Protein AF-A0AAW6CIF9-F1 (afdb_monomer_lite)

pLDDT: mean 81.69, std 14.12, range [39.94, 95.56]

Radius of gyration: 21.76 Å; chains: 1; bounding box: 56×33×57 Å

Secondary structure (DSSP, 8-state):
-HHHHHHHHHHHHHHHHHHHHHHHHHHHHHTTTPEEEEEEEEEE---SSEEEEE-TT--PEEEEEB-GGGTTPPTT-EEEEEEETT-S-EEEE--------S--

Sequence (104 aa):
MRKRKLNAQNEALAVWRALEPQIVEAVRRETADCVRQKKLTVVTAPNGTTIGVMQPNDSTIFEIPYVSTLANVPVGTMVLVQYFYGMSNMIAVSLGDGTQPEGV

Organism: Flavonifractor plautii (NCBI:txid292800)

Foldseek 3Di:
DVVVVVVVVVVVVVVCVVCVVVVVVVCCVVQQAPKDKDWWFFAAAAPPAWTWTHDVPDPDTDTAGEDPVRNGPDGGDIWMKIDGHPDPHIYTDHPDPPDPPPDD

Structure (mmCIF, N/CA/C/O backbone):
data_AF-A0AAW6CIF9-F1
#
_entry.id   AF-A0AAW6CIF9-F1
#
loop_
_atom_site.group_PDB
_atom_site.id
_atom_site.type_symbol
_atom_site.label_atom_id
_atom_site.label_alt_id
_atom_site.label_comp_id
_atom_site.label_asym_id
_atom_site.label_entity_id
_atom_site.label_seq_id
_atom_site.pdbx_PDB_ins_code
_atom_site.Cartn_x
_atom_site.Cartn_y
_atom_site.Cartn_z
_atom_site.occupancy
_atom_site.B_iso_or_equiv
_atom_site.auth_seq_id
_atom_site.auth_comp_id
_atom_site.auth_asym_id
_atom_site.auth_atom_id
_atom_site.pdbx_PDB_model_num
ATOM 1 N N . MET A 1 1 ? 38.029 11.425 -28.550 1.00 58.62 1 MET A N 1
ATOM 2 C CA . MET A 1 1 ? 37.330 10.408 -27.720 1.00 58.62 1 MET A CA 1
ATOM 3 C C . MET A 1 1 ? 36.045 10.905 -27.042 1.00 58.62 1 MET A C 1
ATOM 5 O O . MET A 1 1 ? 35.075 10.160 -27.043 1.00 58.62 1 MET A O 1
ATOM 9 N N . ARG A 1 2 ? 35.978 12.141 -26.514 1.00 57.72 2 ARG A N 1
ATOM 10 C CA . ARG A 1 2 ? 34.796 12.674 -25.791 1.00 57.72 2 ARG A CA 1
ATOM 11 C C . ARG A 1 2 ? 33.488 12.713 -26.617 1.00 57.72 2 ARG A C 1
ATOM 13 O O . ARG A 1 2 ? 32.447 12.330 -26.106 1.00 57.72 2 ARG A O 1
ATOM 20 N N . LYS A 1 3 ? 33.555 13.067 -27.911 1.00 56.12 3 LYS A N 1
ATOM 21 C CA . LYS A 1 3 ? 32.391 13.095 -28.830 1.00 56.12 3 LYS A CA 1
ATOM 22 C C . LYS A 1 3 ? 31.768 11.711 -29.102 1.00 56.12 3 LYS A C 1
ATOM 24 O O . LYS A 1 3 ? 30.556 11.604 -29.189 1.00 56.12 3 LYS A O 1
ATOM 29 N N . ARG A 1 4 ? 32.579 10.643 -29.175 1.00 60.78 4 ARG A N 1
ATOM 30 C CA . ARG A 1 4 ? 32.096 9.259 -29.385 1.00 60.78 4 ARG A CA 1
ATOM 31 C C . ARG A 1 4 ? 31.304 8.730 -28.182 1.00 60.78 4 ARG A C 1
ATOM 33 O O . ARG A 1 4 ? 30.289 8.080 -28.374 1.00 60.78 4 ARG A O 1
ATOM 40 N N . LYS A 1 5 ? 31.739 9.048 -26.953 1.00 62.84 5 LYS A N 1
ATOM 41 C CA . LYS A 1 5 ? 31.008 8.694 -25.720 1.00 62.84 5 LYS A CA 1
ATOM 42 C C . LYS A 1 5 ? 29.664 9.424 -25.609 1.00 62.84 5 LYS A C 1
ATOM 44 O O . LYS A 1 5 ? 28.693 8.805 -25.199 1.00 62.84 5 LYS A O 1
ATOM 49 N N . LEU A 1 6 ? 29.608 10.699 -26.007 1.00 62.44 6 LEU A N 1
ATOM 50 C CA . LEU A 1 6 ? 28.368 11.482 -26.009 1.00 62.44 6 LEU A CA 1
ATOM 51 C C . LEU A 1 6 ? 27.336 10.919 -27.005 1.00 62.44 6 LEU A C 1
ATOM 53 O O . LEU A 1 6 ? 26.164 10.816 -26.666 1.00 62.44 6 LEU A O 1
ATOM 57 N N . ASN A 1 7 ? 27.775 10.475 -28.190 1.00 74.44 7 ASN A N 1
ATOM 58 C CA . ASN A 1 7 ? 26.891 9.805 -29.152 1.00 74.44 7 ASN A CA 1
ATOM 59 C C . ASN A 1 7 ? 26.354 8.471 -28.626 1.00 74.44 7 ASN A C 1
ATOM 61 O O . ASN A 1 7 ? 25.152 8.254 -28.685 1.00 74.44 7 ASN A O 1
ATOM 65 N N . ALA A 1 8 ? 27.207 7.629 -28.038 1.00 76.81 8 ALA A N 1
ATOM 66 C CA . ALA A 1 8 ? 26.766 6.354 -27.469 1.00 76.81 8 ALA A CA 1
ATOM 67 C C . ALA A 1 8 ? 25.745 6.535 -26.326 1.00 76.81 8 ALA A C 1
ATOM 69 O O . ALA A 1 8 ? 24.803 5.759 -26.203 1.00 76.81 8 ALA A O 1
ATOM 70 N N . GLN A 1 9 ? 25.899 7.577 -25.500 1.00 80.00 9 GLN A N 1
ATOM 71 C CA . GLN A 1 9 ? 24.929 7.916 -24.449 1.00 80.00 9 GLN A CA 1
ATOM 72 C C . GLN A 1 9 ? 23.597 8.413 -25.024 1.00 80.00 9 GLN A C 1
ATOM 74 O O . GLN A 1 9 ? 22.539 8.021 -24.537 1.00 80.00 9 GLN A O 1
ATOM 79 N N . ASN A 1 10 ? 23.639 9.237 -26.072 1.00 87.31 10 ASN A N 1
ATOM 80 C CA . ASN A 1 10 ? 22.435 9.722 -26.746 1.00 87.31 10 ASN A CA 1
ATOM 81 C C . ASN A 1 10 ? 21.683 8.588 -27.459 1.00 87.31 10 ASN A C 1
ATOM 83 O O . ASN A 1 10 ? 20.458 8.531 -27.388 1.00 87.31 10 ASN A O 1
ATOM 87 N N . GLU A 1 11 ? 22.408 7.667 -28.096 1.00 85.38 11 GLU A N 1
ATOM 88 C CA . GLU A 1 11 ? 21.848 6.462 -28.717 1.00 85.38 11 GLU A CA 1
ATOM 89 C C . GLU A 1 11 ? 21.208 5.545 -27.668 1.00 85.38 11 GLU A C 1
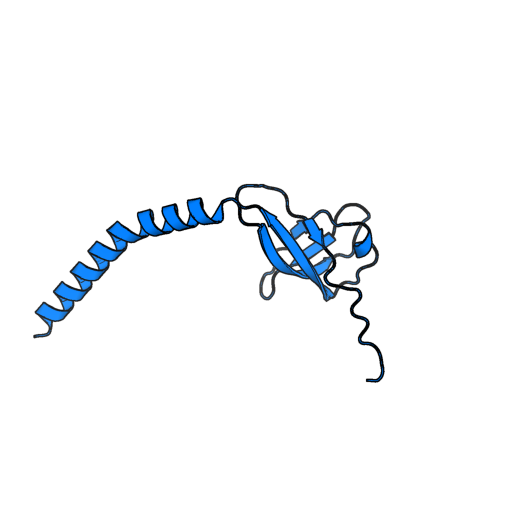ATOM 91 O O . GLU A 1 11 ? 20.062 5.131 -27.835 1.00 85.38 11 GLU A O 1
ATOM 96 N N . ALA A 1 12 ? 21.884 5.303 -26.540 1.00 88.56 12 ALA A N 1
ATOM 97 C CA . ALA A 1 12 ? 21.325 4.521 -25.438 1.00 88.56 12 ALA A CA 1
ATOM 98 C C . ALA A 1 12 ? 20.047 5.154 -24.860 1.00 88.56 12 ALA A C 1
ATOM 100 O O . ALA A 1 12 ? 19.081 4.444 -24.585 1.00 88.56 12 ALA A O 1
ATOM 101 N N . LEU A 1 13 ? 20.004 6.484 -24.718 1.00 92.19 13 LEU A N 1
ATOM 102 C CA . LEU A 1 13 ? 18.815 7.194 -24.240 1.00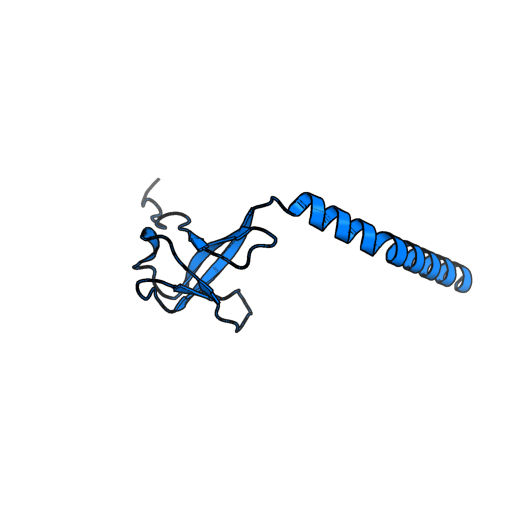 92.19 13 LEU A CA 1
ATOM 103 C C . LEU A 1 13 ? 17.659 7.126 -25.250 1.00 92.19 13 LEU A C 1
ATOM 105 O O . LEU A 1 13 ? 16.503 6.999 -24.851 1.00 92.19 13 LEU A O 1
ATOM 109 N N . ALA A 1 14 ? 17.954 7.195 -26.550 1.00 90.50 14 ALA A N 1
ATOM 110 C CA . ALA A 1 14 ? 16.951 7.048 -27.602 1.00 90.50 14 ALA A CA 1
ATOM 111 C C . ALA A 1 14 ? 16.351 5.633 -27.621 1.00 90.50 14 ALA A C 1
ATOM 113 O O . ALA A 1 14 ? 15.131 5.488 -27.694 1.00 90.50 14 ALA A O 1
ATOM 114 N N . VAL A 1 15 ? 17.191 4.603 -27.479 1.00 91.12 15 VAL A N 1
ATOM 115 C CA . VAL A 1 15 ? 16.745 3.207 -27.351 1.00 91.12 15 VAL A CA 1
ATOM 116 C C . VAL A 1 15 ? 15.914 3.018 -26.082 1.00 91.12 15 VAL A C 1
ATOM 118 O O . VAL A 1 15 ? 14.829 2.446 -26.153 1.00 91.12 15 VAL A O 1
ATOM 121 N N . TRP A 1 16 ? 16.365 3.548 -24.939 1.00 91.94 16 TRP A N 1
ATOM 122 C CA . TRP A 1 16 ? 15.598 3.500 -23.693 1.00 91.94 16 TRP A CA 1
ATOM 123 C C . TRP A 1 16 ? 14.209 4.117 -23.863 1.00 91.94 16 TRP A C 1
ATOM 125 O O . TRP A 1 16 ? 13.219 3.465 -23.558 1.00 91.94 16 TRP A O 1
ATOM 135 N N . ARG A 1 17 ? 14.117 5.323 -24.434 1.00 93.75 17 ARG A N 1
ATOM 136 C CA . ARG A 1 17 ? 12.831 6.004 -24.668 1.00 93.75 17 ARG A CA 1
ATOM 137 C C . ARG A 1 17 ? 11.892 5.227 -25.592 1.00 93.75 17 ARG A C 1
ATOM 139 O O . ARG A 1 17 ? 10.681 5.351 -25.457 1.00 93.75 17 ARG A O 1
ATOM 146 N N . ALA A 1 18 ? 12.430 4.447 -26.528 1.00 93.06 18 ALA A N 1
ATOM 147 C CA . ALA A 1 18 ? 11.629 3.593 -27.403 1.00 93.06 18 ALA A CA 1
ATOM 148 C C . ALA A 1 18 ? 11.131 2.317 -26.696 1.00 93.06 18 ALA A C 1
ATOM 150 O O . ALA A 1 18 ? 10.046 1.818 -27.007 1.00 93.06 18 ALA A O 1
ATOM 151 N N . LEU A 1 19 ? 11.914 1.786 -25.752 1.00 95.00 19 LEU A N 1
ATOM 152 C CA . LEU A 1 19 ? 11.594 0.565 -25.005 1.00 95.00 19 LEU A CA 1
ATOM 153 C C . LEU A 1 19 ? 10.724 0.825 -23.774 1.00 95.00 19 LEU A C 1
ATOM 155 O O . LEU A 1 19 ? 9.859 0.012 -23.458 1.00 95.00 19 LEU A O 1
ATOM 159 N N . GLU A 1 20 ? 10.931 1.948 -23.092 1.00 95.56 20 GLU A N 1
ATOM 160 C CA . GLU A 1 20 ? 10.270 2.301 -21.835 1.00 95.56 20 GLU A CA 1
ATOM 161 C C . GLU A 1 20 ? 8.738 2.154 -21.898 1.00 95.56 20 GLU A C 1
ATOM 163 O O . GLU A 1 20 ? 8.194 1.478 -21.023 1.00 95.56 20 GLU A O 1
ATOM 168 N N . PRO A 1 21 ? 8.019 2.642 -22.933 1.00 94.81 21 PRO A N 1
ATOM 169 C CA . PRO A 1 21 ? 6.570 2.463 -23.013 1.00 94.81 21 PRO A CA 1
ATOM 170 C C . PRO A 1 21 ? 6.148 0.991 -23.089 1.00 94.81 21 PRO A C 1
ATOM 172 O O . PRO A 1 21 ? 5.164 0.600 -22.469 1.00 94.81 21 PRO A O 1
ATOM 175 N N . GLN A 1 22 ? 6.904 0.163 -23.817 1.00 94.75 22 GLN A N 1
ATOM 176 C CA . GLN A 1 22 ? 6.611 -1.265 -23.979 1.00 94.75 22 GLN A CA 1
ATOM 177 C C . GLN A 1 22 ? 6.865 -2.033 -22.681 1.00 94.75 22 GLN A C 1
ATOM 179 O O . GLN A 1 22 ? 6.090 -2.916 -22.323 1.00 94.75 22 GLN A O 1
ATOM 184 N N . ILE A 1 23 ? 7.927 -1.670 -21.957 1.00 93.88 23 ILE A N 1
ATOM 185 C CA . ILE A 1 23 ? 8.233 -2.234 -20.640 1.00 93.88 23 ILE A CA 1
ATOM 186 C C . ILE A 1 23 ? 7.137 -1.851 -19.643 1.00 93.88 23 ILE A C 1
ATOM 188 O O . ILE A 1 23 ? 6.636 -2.716 -18.929 1.00 93.88 23 ILE A O 1
ATOM 192 N N . VAL A 1 24 ? 6.729 -0.578 -19.610 1.00 93.00 24 VAL A N 1
ATOM 193 C CA . VAL A 1 24 ? 5.647 -0.108 -18.732 1.00 93.00 24 VAL A CA 1
ATOM 194 C C . VAL A 1 24 ? 4.342 -0.838 -19.039 1.00 93.00 24 VAL A C 1
ATOM 196 O O . VAL A 1 24 ? 3.663 -1.272 -18.109 1.00 93.00 24 VAL A O 1
ATOM 199 N N . GLU A 1 25 ? 4.007 -1.023 -20.316 1.00 91.06 25 GLU A N 1
ATOM 200 C CA . GLU A 1 25 ? 2.796 -1.739 -20.720 1.00 91.06 25 GLU A CA 1
ATOM 201 C C . GLU A 1 25 ? 2.848 -3.226 -20.351 1.00 91.06 25 GLU A C 1
ATOM 203 O O . GLU A 1 25 ? 1.885 -3.758 -19.800 1.00 91.06 25 GLU A O 1
ATOM 208 N N . ALA A 1 26 ? 3.991 -3.886 -20.561 1.00 91.31 26 ALA A N 1
ATOM 209 C CA . ALA A 1 26 ? 4.186 -5.262 -20.118 1.00 91.31 26 ALA A CA 1
ATOM 210 C C . ALA A 1 26 ? 3.999 -5.378 -18.599 1.00 91.31 26 ALA A C 1
ATOM 212 O O . ALA A 1 26 ? 3.201 -6.188 -18.142 1.00 91.31 26 ALA A O 1
ATOM 213 N N . VAL A 1 27 ? 4.643 -4.514 -17.809 1.00 89.06 27 VAL A N 1
ATOM 214 C CA . VAL A 1 27 ? 4.485 -4.509 -16.346 1.00 89.06 27 VAL A CA 1
ATOM 215 C C . VAL A 1 27 ? 3.028 -4.280 -15.941 1.00 89.06 27 VAL A C 1
ATOM 217 O O . VAL A 1 27 ? 2.539 -4.958 -15.039 1.00 89.06 27 VAL A O 1
ATOM 220 N N . ARG A 1 28 ? 2.307 -3.357 -16.589 1.00 84.88 28 ARG A N 1
ATOM 221 C CA . ARG A 1 28 ? 0.879 -3.134 -16.308 1.00 84.88 28 ARG A CA 1
ATOM 222 C C . ARG A 1 28 ? 0.049 -4.382 -16.564 1.00 84.88 28 ARG A C 1
ATOM 224 O O . ARG A 1 28 ? -0.731 -4.751 -15.694 1.00 84.88 28 ARG A O 1
ATOM 231 N N . ARG A 1 29 ? 0.239 -5.030 -17.715 1.00 85.12 29 ARG A N 1
ATOM 232 C CA . ARG A 1 29 ? -0.494 -6.245 -18.079 1.00 85.12 29 ARG A CA 1
ATOM 233 C C . ARG A 1 29 ? -0.201 -7.389 -17.114 1.00 85.12 29 ARG A C 1
ATOM 235 O O . ARG A 1 29 ? -1.132 -7.971 -16.574 1.00 85.12 29 ARG A O 1
ATOM 242 N N . GLU A 1 30 ? 1.074 -7.668 -16.854 1.00 86.38 30 GLU A N 1
ATOM 243 C CA . GLU A 1 30 ? 1.473 -8.781 -15.983 1.00 86.38 30 GLU A CA 1
ATOM 244 C C . GLU A 1 30 ? 1.096 -8.544 -14.506 1.00 86.38 30 GLU A C 1
ATOM 246 O O . GLU A 1 30 ? 0.980 -9.494 -13.739 1.00 86.38 30 GLU A O 1
ATOM 251 N N . THR A 1 31 ? 0.891 -7.287 -14.086 1.00 82.44 31 THR A N 1
ATOM 252 C CA . THR A 1 31 ? 0.501 -6.946 -12.702 1.00 82.44 31 THR A CA 1
ATOM 253 C C . THR A 1 31 ? -0.971 -6.584 -12.534 1.00 82.44 31 THR A C 1
ATOM 255 O O . THR A 1 31 ? -1.375 -6.205 -11.431 1.00 82.44 31 THR A O 1
ATOM 258 N N . ALA A 1 32 ? -1.778 -6.698 -13.593 1.00 78.06 32 ALA A N 1
ATOM 259 C CA . ALA A 1 32 ? -3.190 -6.329 -13.563 1.00 78.06 32 ALA A CA 1
ATOM 260 C C . ALA A 1 32 ? -3.983 -7.166 -12.547 1.00 78.06 32 ALA A C 1
ATOM 262 O O . ALA A 1 32 ? -4.765 -6.617 -11.775 1.00 78.06 32 ALA A O 1
ATOM 263 N N . ASP A 1 33 ? -3.697 -8.465 -12.472 1.00 75.56 33 ASP A N 1
ATOM 264 C CA . ASP A 1 33 ? -4.391 -9.391 -11.570 1.00 75.56 33 ASP A CA 1
ATOM 265 C C . ASP A 1 33 ? -3.749 -9.471 -10.173 1.00 75.56 33 ASP A C 1
ATOM 267 O O . ASP A 1 33 ? -4.198 -10.221 -9.303 1.00 75.56 33 ASP A O 1
ATOM 271 N N . CYS A 1 34 ? -2.684 -8.705 -9.916 1.00 81.44 34 CYS A N 1
ATOM 272 C CA . CYS A 1 34 ? -2.007 -8.732 -8.626 1.00 81.44 34 CYS A CA 1
ATOM 273 C C . CYS A 1 34 ? -2.784 -7.965 -7.545 1.00 81.44 34 CYS A C 1
ATOM 275 O O . CYS A 1 34 ? -3.179 -6.807 -7.721 1.00 81.44 34 CYS A O 1
ATOM 277 N N . VAL A 1 35 ? -2.871 -8.566 -6.355 1.00 82.56 35 VAL A N 1
ATOM 278 C CA . VAL A 1 35 ? -3.230 -7.855 -5.122 1.00 82.56 35 VAL A CA 1
ATOM 279 C C . VAL A 1 35 ? -2.043 -7.004 -4.687 1.00 82.56 35 VAL A C 1
ATOM 281 O O . VAL A 1 35 ? -0.949 -7.512 -4.434 1.00 82.56 35 VAL A O 1
ATOM 284 N N . ARG A 1 36 ? -2.255 -5.696 -4.561 1.00 82.75 36 ARG A N 1
ATOM 285 C CA . ARG A 1 36 ? -1.289 -4.774 -3.964 1.00 82.75 36 ARG A CA 1
ATOM 286 C C . ARG A 1 36 ? -1.553 -4.658 -2.479 1.00 82.75 36 ARG A C 1
ATOM 288 O O . ARG A 1 36 ? -2.698 -4.595 -2.041 1.00 82.75 36 ARG A O 1
ATOM 295 N N . GLN A 1 37 ? -0.475 -4.597 -1.712 1.00 86.94 37 GLN A N 1
ATOM 296 C CA . GLN A 1 37 ? -0.537 -4.472 -0.266 1.00 86.94 37 GLN A CA 1
ATOM 297 C C . GLN A 1 37 ? 0.384 -3.343 0.190 1.00 86.94 37 GLN A C 1
ATOM 299 O O . GLN A 1 37 ? 1.524 -3.239 -0.267 1.00 86.94 37 GLN A O 1
ATOM 304 N N . LYS A 1 38 ? -0.103 -2.493 1.091 1.00 87.62 38 LYS A N 1
ATOM 305 C CA . LYS A 1 38 ? 0.683 -1.418 1.706 1.00 87.62 38 LYS A CA 1
ATOM 306 C C . LYS A 1 38 ? 0.497 -1.422 3.214 1.00 87.62 38 LYS A C 1
ATOM 308 O O . LYS A 1 38 ? -0.612 -1.613 3.698 1.00 87.62 38 LYS A O 1
ATOM 313 N N . LYS A 1 39 ? 1.581 -1.176 3.950 1.00 90.25 39 LYS A N 1
ATOM 314 C CA . LYS A 1 39 ? 1.526 -0.916 5.392 1.00 90.25 39 LYS A CA 1
ATOM 315 C C . LYS A 1 39 ? 1.294 0.575 5.606 1.00 90.25 39 LYS A C 1
ATOM 317 O O . LYS A 1 39 ? 2.136 1.369 5.192 1.00 90.25 39 LYS A O 1
ATOM 322 N N . LEU A 1 40 ? 0.164 0.931 6.205 1.00 92.12 40 LEU A N 1
ATOM 323 C CA . LEU A 1 40 ? -0.245 2.313 6.458 1.00 92.12 40 LEU A CA 1
ATOM 324 C C . LEU A 1 40 ? -0.485 2.524 7.952 1.00 92.12 40 LEU A C 1
ATOM 326 O O . LEU A 1 40 ? -0.776 1.569 8.672 1.00 92.12 40 LEU A O 1
ATOM 330 N N . THR A 1 41 ? -0.372 3.765 8.409 1.00 93.31 41 THR A N 1
ATOM 331 C CA . THR A 1 41 ? -0.622 4.127 9.809 1.00 93.31 41 THR A CA 1
ATOM 332 C C . THR A 1 41 ? -2.047 4.632 9.962 1.00 93.31 41 THR A C 1
ATOM 334 O O . THR A 1 41 ? -2.493 5.461 9.171 1.00 93.31 41 THR A O 1
ATOM 337 N N . VAL A 1 42 ? -2.755 4.160 10.985 1.00 93.94 42 VAL A N 1
ATOM 338 C CA . VAL A 1 42 ? -4.071 4.682 11.368 1.00 93.94 42 VAL A CA 1
ATOM 339 C C . VAL A 1 42 ? -3.899 6.087 11.932 1.00 93.94 42 VAL A C 1
ATOM 341 O O . VAL A 1 42 ? -3.172 6.284 12.903 1.00 93.94 42 VAL A O 1
ATOM 344 N N . VAL A 1 43 ? -4.577 7.061 11.336 1.00 95.06 43 VAL A N 1
ATOM 345 C CA . VAL A 1 43 ? -4.563 8.471 11.767 1.00 95.06 43 VAL A CA 1
ATOM 346 C C . VAL A 1 43 ? -5.936 8.950 12.230 1.00 95.06 43 VAL A C 1
ATOM 348 O O . VAL A 1 43 ? -6.030 9.923 12.976 1.00 95.06 43 VAL A O 1
ATOM 351 N N . THR A 1 44 ? -6.997 8.234 11.858 1.00 95.44 44 THR A N 1
ATOM 352 C CA . THR A 1 44 ? -8.360 8.464 12.341 1.00 95.44 44 THR A CA 1
ATOM 353 C C . THR A 1 44 ? -8.960 7.132 12.761 1.00 95.44 44 THR A C 1
ATOM 355 O O . THR A 1 44 ? -8.886 6.152 12.020 1.00 95.44 44 THR A O 1
ATOM 358 N N . ALA A 1 45 ? -9.517 7.088 13.972 1.00 93.75 45 ALA A N 1
ATOM 359 C CA . ALA A 1 45 ? -10.119 5.880 14.521 1.00 93.75 45 ALA A CA 1
ATOM 360 C C . ALA A 1 45 ? -11.324 5.414 13.674 1.00 93.75 45 ALA A C 1
ATOM 362 O O . ALA A 1 45 ? -11.993 6.251 13.060 1.00 93.75 45 ALA A O 1
ATOM 363 N N . PRO A 1 46 ? -11.627 4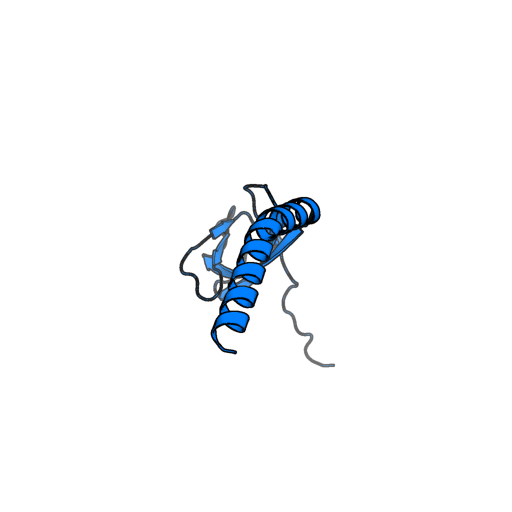.105 13.652 1.00 94.81 46 PRO A N 1
ATOM 364 C CA . PRO A 1 46 ? -12.783 3.578 12.937 1.00 94.81 46 PRO A CA 1
ATOM 365 C C . PRO A 1 46 ? -14.099 4.212 13.404 1.00 94.81 46 PRO A C 1
ATOM 367 O O . PRO A 1 46 ? -14.350 4.330 14.602 1.00 94.81 46 PRO A O 1
ATOM 370 N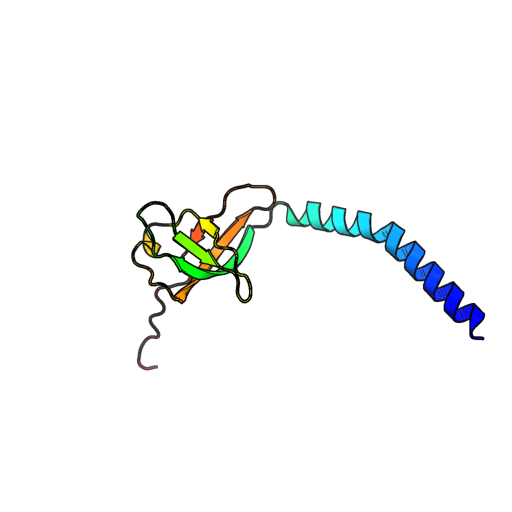 N . ASN A 1 47 ? -14.966 4.577 12.459 1.00 92.44 47 ASN A N 1
ATOM 371 C CA . ASN A 1 47 ? -16.257 5.228 12.741 1.00 92.44 47 ASN A CA 1
ATOM 372 C C . ASN A 1 47 ? -17.478 4.295 12.597 1.00 92.44 47 ASN A C 1
ATOM 374 O O . ASN A 1 47 ? -18.615 4.762 12.569 1.00 92.44 47 ASN A O 1
ATOM 378 N N . GLY A 1 48 ? -17.253 2.986 12.453 1.00 89.88 48 GLY A N 1
ATOM 379 C CA . GLY A 1 48 ? -18.293 1.996 12.153 1.00 89.88 48 GLY A CA 1
ATOM 380 C C . GLY A 1 48 ? -18.402 1.623 10.670 1.00 89.88 48 GLY A C 1
ATOM 381 O O . GLY A 1 48 ? -18.987 0.591 10.354 1.00 89.88 48 GLY A O 1
ATOM 382 N N . THR A 1 49 ? -17.824 2.418 9.762 1.00 89.12 49 THR A N 1
ATOM 383 C CA . THR A 1 49 ? -17.852 2.156 8.307 1.00 89.12 49 THR A CA 1
ATOM 384 C C . THR A 1 49 ? -16.491 2.314 7.633 1.00 89.12 49 THR A C 1
ATOM 386 O O . THR A 1 49 ? -16.125 1.486 6.798 1.00 89.12 49 THR A O 1
ATOM 389 N N . THR A 1 50 ? -15.718 3.332 8.017 1.00 93.81 50 THR A N 1
ATOM 390 C CA . THR A 1 50 ? -14.385 3.621 7.480 1.00 93.81 50 THR A CA 1
ATOM 391 C C . THR A 1 50 ? -13.363 3.836 8.588 1.00 93.81 50 THR A C 1
ATOM 393 O O . THR A 1 50 ? -13.708 4.044 9.754 1.00 93.81 50 THR A O 1
ATOM 396 N N . ILE A 1 51 ? -12.095 3.750 8.197 1.00 95.06 51 ILE A N 1
ATOM 397 C CA . ILE A 1 51 ? -10.921 4.096 8.988 1.00 95.06 51 ILE A CA 1
ATOM 398 C C . ILE A 1 51 ? -10.028 5.028 8.163 1.00 95.06 51 ILE A C 1
ATOM 400 O O . ILE A 1 51 ? -9.837 4.800 6.964 1.00 95.06 51 ILE A O 1
ATOM 404 N N . GLY A 1 52 ? -9.451 6.041 8.810 1.00 94.38 52 GLY A N 1
ATOM 405 C CA . GLY A 1 52 ? -8.502 6.954 8.178 1.00 94.38 52 GLY A CA 1
ATOM 406 C C . GLY A 1 52 ? -7.073 6.442 8.312 1.00 94.38 52 GLY A C 1
ATOM 407 O O . GLY A 1 52 ? -6.567 6.260 9.425 1.00 94.38 52 GLY A O 1
ATOM 408 N N . VAL A 1 53 ? -6.400 6.229 7.182 1.00 94.00 53 VAL A N 1
ATOM 409 C CA . VAL A 1 53 ? -5.016 5.740 7.116 1.00 94.00 53 VAL A CA 1
ATOM 410 C C . VAL A 1 53 ? -4.123 6.669 6.301 1.00 94.00 53 VAL A C 1
ATOM 412 O O . VAL A 1 53 ? -4.578 7.338 5.379 1.00 94.00 53 VAL A O 1
ATOM 415 N N . MET A 1 54 ? -2.830 6.689 6.614 1.00 94.19 54 MET A N 1
ATOM 416 C CA . MET A 1 54 ? -1.851 7.568 5.973 1.00 94.19 54 MET A CA 1
ATOM 417 C C . MET A 1 54 ? -0.562 6.812 5.640 1.00 94.19 54 MET A C 1
ATOM 419 O O . MET A 1 54 ? -0.133 5.919 6.380 1.00 94.19 54 MET A O 1
ATOM 423 N N . GLN A 1 55 ? 0.058 7.157 4.508 1.00 90.25 55 GLN A N 1
ATOM 424 C CA . GLN A 1 55 ? 1.389 6.656 4.154 1.00 90.25 55 GLN A CA 1
ATOM 425 C C . GLN A 1 55 ? 2.469 7.350 5.001 1.00 90.25 55 GLN A C 1
ATOM 427 O O . GLN A 1 55 ? 2.336 8.532 5.316 1.00 90.25 55 GLN A O 1
ATOM 432 N N . PRO A 1 56 ? 3.566 6.654 5.353 1.00 79.62 56 PRO A N 1
ATOM 433 C CA . PRO A 1 56 ? 4.713 7.306 5.974 1.00 79.62 56 PRO A CA 1
ATOM 434 C C . PRO A 1 56 ? 5.234 8.445 5.089 1.00 79.62 56 PRO A C 1
ATOM 436 O O . PRO A 1 56 ? 5.434 8.248 3.892 1.00 79.62 56 PRO A O 1
ATOM 439 N N . ASN A 1 57 ? 5.490 9.611 5.687 1.00 82.81 57 ASN A N 1
ATOM 440 C CA . ASN A 1 57 ? 5.947 10.832 5.003 1.00 82.81 57 ASN A CA 1
ATOM 441 C C . ASN A 1 57 ? 4.964 11.416 3.968 1.00 82.81 57 ASN A C 1
ATOM 443 O O . ASN A 1 57 ? 5.369 12.220 3.132 1.00 82.81 57 ASN A O 1
ATOM 447 N N . ASP A 1 58 ? 3.691 11.032 4.027 1.00 84.69 58 ASP A N 1
ATOM 448 C CA . ASP A 1 58 ? 2.596 11.661 3.287 1.00 84.69 58 ASP A CA 1
ATOM 449 C C . ASP A 1 58 ? 1.729 12.465 4.272 1.00 84.69 58 ASP A C 1
ATOM 451 O O . ASP A 1 58 ? 1.741 12.201 5.475 1.00 84.69 58 ASP A O 1
ATOM 455 N N . SER A 1 59 ? 0.992 13.453 3.774 1.00 86.62 59 SER A N 1
ATOM 456 C CA . SER A 1 59 ? -0.019 14.206 4.531 1.00 86.62 59 SER A CA 1
ATOM 457 C C . SER A 1 59 ? -1.448 13.871 4.096 1.00 86.62 59 SER A C 1
ATOM 459 O O . SER A 1 59 ? -2.412 14.366 4.682 1.00 86.62 59 SER A O 1
ATOM 461 N N . THR A 1 60 ? -1.597 13.035 3.067 1.00 90.81 60 THR A N 1
ATOM 462 C CA . THR A 1 60 ? -2.892 12.635 2.521 1.00 90.81 60 THR A CA 1
ATOM 463 C C . THR A 1 60 ? -3.512 11.530 3.370 1.00 90.81 60 THR A C 1
ATOM 465 O O . THR A 1 60 ? -2.945 10.444 3.511 1.00 90.81 60 THR A O 1
ATOM 468 N N . ILE A 1 61 ? -4.705 11.794 3.904 1.00 91.25 61 ILE A N 1
ATOM 469 C CA . ILE A 1 61 ? -5.499 10.811 4.646 1.00 91.25 61 ILE A CA 1
ATOM 470 C C . ILE A 1 61 ? -6.416 10.073 3.671 1.00 91.25 61 ILE A C 1
ATOM 472 O O . ILE A 1 61 ? -7.156 10.693 2.907 1.00 91.25 61 ILE A O 1
ATOM 476 N N . PHE A 1 62 ? -6.374 8.744 3.717 1.00 89.94 62 PHE A N 1
ATOM 477 C CA . PHE A 1 62 ? -7.262 7.863 2.970 1.00 89.94 62 PHE A CA 1
ATOM 478 C C . PHE A 1 62 ? -8.318 7.296 3.914 1.00 89.94 62 PHE A C 1
ATOM 480 O O . PHE A 1 62 ? -7.991 6.537 4.822 1.00 89.94 62 PHE A O 1
ATOM 487 N N . GLU A 1 63 ? -9.581 7.628 3.672 1.00 92.50 63 GLU A N 1
ATOM 488 C CA . GLU A 1 63 ? -10.714 6.984 4.335 1.00 92.50 63 GLU A CA 1
ATOM 489 C C . GLU A 1 63 ? -11.079 5.716 3.572 1.00 92.50 63 GLU A C 1
ATOM 491 O O . GLU A 1 63 ? -11.483 5.777 2.407 1.00 92.50 63 GLU A O 1
ATOM 496 N N . ILE A 1 64 ? -10.913 4.561 4.211 1.00 91.38 64 ILE A N 1
ATOM 497 C CA . ILE A 1 64 ? -11.151 3.264 3.573 1.00 91.38 64 ILE A CA 1
ATOM 498 C C . ILE A 1 64 ? -12.080 2.391 4.415 1.00 91.38 64 ILE A C 1
ATOM 500 O O . ILE A 1 64 ? -12.017 2.433 5.645 1.00 91.38 64 ILE A O 1
ATOM 504 N N . PRO A 1 65 ? -12.927 1.563 3.783 1.00 91.94 65 PRO A N 1
ATOM 505 C CA . PRO A 1 65 ? -13.624 0.491 4.472 1.00 91.94 65 PRO A CA 1
ATOM 506 C C . PRO A 1 65 ? -12.655 -0.430 5.216 1.00 91.94 65 PRO A C 1
ATOM 508 O O . PRO A 1 65 ? -11.522 -0.674 4.780 1.00 91.94 65 PRO A O 1
ATOM 511 N N . TYR A 1 66 ? -13.121 -0.984 6.329 1.00 90.12 66 TYR A N 1
ATOM 512 C CA . TYR A 1 66 ? -12.339 -1.895 7.155 1.00 90.12 66 TYR A CA 1
ATOM 513 C C . TYR A 1 66 ? -13.146 -3.141 7.522 1.00 90.12 66 TYR A C 1
ATOM 515 O O . TYR A 1 66 ? -14.373 -3.117 7.601 1.00 90.12 66 TYR A O 1
ATOM 523 N N . VAL A 1 67 ? -12.445 -4.251 7.748 1.00 87.31 67 VAL A N 1
ATOM 524 C CA . VAL A 1 67 ? -13.054 -5.483 8.272 1.00 87.31 67 VAL A CA 1
ATOM 525 C C . VAL A 1 67 ? -13.339 -5.355 9.768 1.00 87.31 67 VAL A C 1
ATOM 527 O O . VAL A 1 67 ? -12.549 -4.762 10.494 1.00 87.31 67 VAL A O 1
ATOM 530 N N . SER A 1 68 ? -14.418 -5.962 10.265 1.00 86.62 68 SER A N 1
ATOM 531 C CA . SER A 1 68 ? -14.903 -5.788 11.649 1.00 86.62 68 SER A CA 1
ATOM 532 C C . SER A 1 68 ? -13.849 -5.992 12.747 1.00 86.62 68 SER A C 1
ATOM 534 O O . SER A 1 68 ? -13.930 -5.352 13.793 1.00 86.62 68 SER A O 1
ATOM 536 N N . THR A 1 69 ? -12.817 -6.808 12.510 1.00 87.19 69 THR A N 1
ATOM 537 C CA . THR A 1 69 ? -11.703 -7.014 13.451 1.00 87.19 69 THR A CA 1
ATOM 538 C C . THR A 1 69 ? -10.897 -5.746 13.744 1.00 87.19 69 THR A C 1
ATOM 540 O O . THR A 1 69 ? -10.210 -5.688 14.756 1.00 87.19 69 THR A O 1
ATOM 543 N N . LEU A 1 70 ? -10.954 -4.733 12.874 1.00 89.88 70 LEU A N 1
ATOM 544 C CA . LEU A 1 70 ? -10.278 -3.448 13.065 1.00 89.88 70 LEU A CA 1
ATOM 545 C C . LEU A 1 70 ? -11.163 -2.397 13.753 1.00 89.88 70 LEU A C 1
ATOM 547 O O . LEU A 1 70 ? -10.712 -1.272 13.901 1.00 89.88 70 LEU A O 1
ATOM 551 N N . ALA A 1 71 ? -12.382 -2.725 14.203 1.00 91.19 71 ALA A N 1
ATOM 552 C CA . ALA A 1 71 ? -13.336 -1.745 14.747 1.00 91.19 71 ALA A CA 1
ATOM 553 C C . ALA A 1 71 ? -12.830 -0.934 15.949 1.00 91.19 71 ALA A C 1
ATOM 555 O O . ALA A 1 71 ? -13.282 0.187 16.148 1.00 91.19 71 ALA A O 1
ATOM 556 N N . ASN A 1 72 ? -11.884 -1.480 16.715 1.00 91.38 72 ASN A N 1
ATOM 557 C CA . ASN A 1 72 ? -11.319 -0.835 17.902 1.00 91.38 72 ASN A CA 1
ATOM 558 C C . ASN A 1 72 ? -9.823 -0.525 17.747 1.00 91.38 72 ASN A C 1
ATOM 560 O O . ASN A 1 72 ? -9.120 -0.382 18.746 1.00 91.38 72 ASN A O 1
ATOM 564 N N . VAL A 1 73 ? -9.301 -0.484 16.515 1.00 91.31 73 VAL A N 1
ATOM 565 C CA . VAL A 1 73 ? -7.870 -0.240 16.307 1.00 91.31 73 VAL A CA 1
ATOM 566 C C . VAL A 1 73 ? -7.510 1.205 16.698 1.00 91.31 73 VAL A C 1
ATOM 568 O O . VAL A 1 73 ? -8.190 2.142 16.264 1.00 91.31 73 VAL A O 1
ATOM 571 N N . PRO A 1 74 ? -6.470 1.421 17.524 1.00 91.62 74 PRO A N 1
ATOM 572 C CA . PRO A 1 74 ? -6.110 2.762 17.956 1.00 91.62 74 PRO A CA 1
ATOM 573 C C . PRO A 1 74 ? -5.357 3.545 16.872 1.00 91.62 74 PRO A C 1
ATOM 575 O O . PRO A 1 74 ? -4.715 2.996 15.973 1.00 91.62 74 PRO A O 1
ATOM 578 N N . VAL A 1 75 ? -5.415 4.872 16.990 1.00 93.94 75 VAL A N 1
ATOM 579 C CA . VAL A 1 75 ? -4.582 5.789 16.203 1.00 93.94 75 VAL A CA 1
ATOM 580 C C . VAL A 1 75 ? -3.106 5.514 16.496 1.00 93.94 75 VAL A C 1
ATOM 582 O O . VAL A 1 75 ? -2.718 5.297 17.642 1.00 93.94 75 VAL A O 1
ATOM 585 N N . GLY A 1 76 ? -2.281 5.518 15.451 1.00 90.81 76 GLY A N 1
ATOM 586 C CA . GLY A 1 76 ? -0.860 5.178 15.506 1.00 90.81 76 GLY A CA 1
ATOM 587 C C . GLY A 1 76 ? -0.555 3.709 15.203 1.00 90.81 76 GLY A C 1
ATOM 588 O O . GLY A 1 76 ? 0.600 3.380 14.936 1.00 90.81 76 GLY A O 1
ATOM 589 N N . THR A 1 77 ? -1.556 2.823 15.177 1.00 90.62 77 THR A N 1
ATOM 590 C CA . THR A 1 77 ? -1.348 1.424 14.778 1.00 90.62 77 THR A CA 1
ATOM 591 C C . THR A 1 77 ? -1.032 1.313 13.291 1.00 90.62 77 THR A C 1
ATOM 593 O O . THR A 1 77 ? -1.597 2.019 12.456 1.00 90.62 77 THR A O 1
ATOM 596 N N . MET A 1 78 ? -0.143 0.385 12.942 1.00 91.00 78 MET A N 1
ATOM 597 C CA . MET A 1 78 ? 0.102 0.012 11.554 1.00 91.00 78 MET A CA 1
ATOM 598 C C . MET A 1 78 ? -0.876 -1.071 11.098 1.00 91.00 78 MET A C 1
ATOM 600 O O . MET A 1 78 ? -0.999 -2.113 11.737 1.00 91.00 78 MET A O 1
ATOM 604 N N . VAL A 1 79 ? -1.508 -0.857 9.948 1.00 89.38 79 VAL A N 1
ATOM 605 C CA . VAL A 1 79 ? -2.437 -1.802 9.316 1.00 89.38 79 VAL A CA 1
ATOM 606 C C . VAL A 1 79 ? -1.971 -2.161 7.910 1.00 89.38 79 VAL A C 1
ATOM 608 O O . VAL A 1 79 ? -1.263 -1.388 7.255 1.00 89.38 79 VAL A O 1
ATOM 611 N N . LEU A 1 80 ? -2.368 -3.339 7.427 1.00 89.81 80 LEU A N 1
ATOM 612 C CA . LEU A 1 80 ? -2.167 -3.716 6.032 1.00 89.81 80 LEU A CA 1
ATOM 613 C C . LEU A 1 80 ? -3.405 -3.343 5.231 1.00 89.81 80 LEU A C 1
ATOM 615 O O . LEU A 1 80 ? -4.516 -3.763 5.541 1.00 89.81 80 LEU A O 1
ATOM 619 N N . VAL A 1 81 ? -3.205 -2.587 4.165 1.00 88.81 81 VAL A N 1
ATOM 620 C CA . VAL A 1 81 ? -4.264 -2.221 3.234 1.00 88.81 81 VAL A CA 1
ATOM 621 C C . VAL A 1 81 ? -4.043 -2.957 1.934 1.00 88.81 81 VAL A C 1
ATOM 623 O O 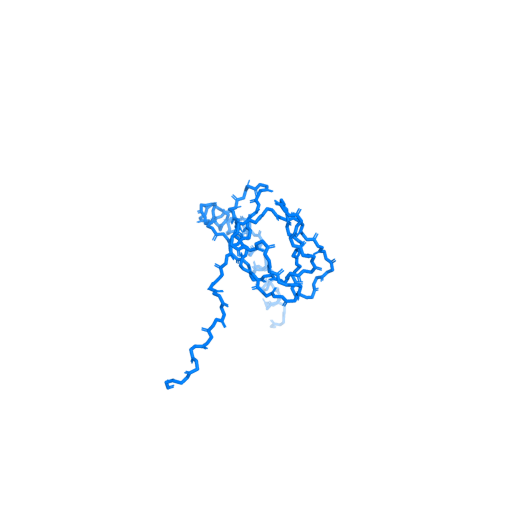. VAL A 1 81 ? -2.952 -2.890 1.360 1.00 88.81 81 VAL A O 1
ATOM 626 N N . GLN A 1 82 ? -5.075 -3.668 1.491 1.00 87.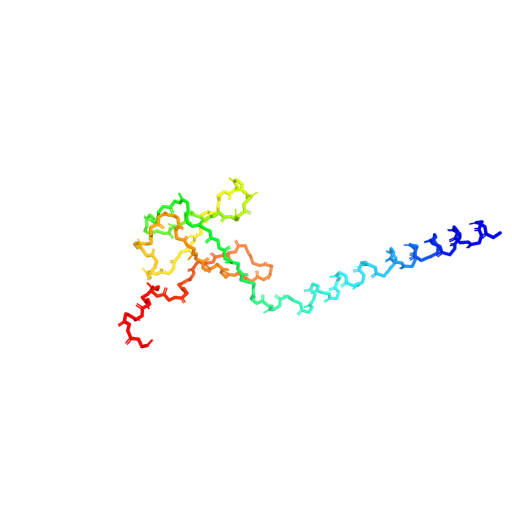12 82 GLN A N 1
ATOM 627 C CA . GLN A 1 82 ? -5.054 -4.457 0.268 1.00 87.12 82 GLN A CA 1
ATOM 628 C C . GLN A 1 82 ? -5.978 -3.837 -0.776 1.00 87.12 82 GLN A C 1
ATOM 630 O O . GLN A 1 82 ? -7.073 -3.365 -0.460 1.00 87.12 82 GLN A O 1
ATOM 635 N N . TYR A 1 83 ? -5.524 -3.827 -2.025 1.00 80.50 83 TYR A N 1
ATOM 636 C CA . TYR A 1 83 ? -6.289 -3.307 -3.152 1.00 80.50 83 TYR A CA 1
ATOM 637 C C . TYR A 1 83 ? -5.826 -3.933 -4.466 1.00 80.50 83 TYR A C 1
ATOM 639 O O . TYR A 1 83 ? -4.670 -4.328 -4.606 1.00 80.50 83 TYR A O 1
ATOM 647 N N . PHE A 1 84 ? -6.726 -4.023 -5.439 1.00 74.62 84 PHE A N 1
ATOM 648 C CA . PHE A 1 84 ? -6.434 -4.587 -6.757 1.00 74.62 84 PHE A CA 1
ATOM 649 C C . PHE A 1 84 ? -6.051 -3.488 -7.746 1.00 74.62 84 PHE A C 1
ATOM 651 O O . PHE A 1 84 ? -6.510 -2.346 -7.637 1.00 74.62 84 PHE A O 1
ATOM 658 N N . TYR A 1 85 ? -5.203 -3.820 -8.718 1.00 60.91 85 TYR A N 1
ATOM 659 C CA . TYR A 1 85 ? -4.873 -2.891 -9.793 1.00 60.91 85 TYR A CA 1
ATOM 660 C C . TYR A 1 85 ? -6.124 -2.604 -10.644 1.00 60.91 85 TYR A C 1
ATOM 662 O O . TYR A 1 85 ? -6.843 -3.516 -11.029 1.00 60.91 85 TYR A O 1
ATOM 670 N N . GLY A 1 86 ? -6.418 -1.326 -10.905 1.00 61.53 86 GLY A N 1
ATOM 671 C CA . GLY A 1 86 ? -7.564 -0.920 -11.730 1.00 61.53 86 GLY A CA 1
ATOM 672 C C . GLY A 1 86 ? -8.925 -0.851 -11.022 1.00 61.53 86 GLY A C 1
ATOM 673 O O . GLY A 1 86 ? -9.887 -0.413 -11.647 1.00 61.53 86 GLY A O 1
ATOM 674 N N . MET A 1 87 ? -9.029 -1.203 -9.734 1.00 58.00 87 MET A N 1
ATOM 675 C CA . MET A 1 87 ? -10.246 -0.963 -8.946 1.00 58.00 87 MET A CA 1
ATOM 676 C C . MET A 1 87 ? -10.127 0.300 -8.084 1.00 58.00 87 MET A C 1
ATOM 678 O O . MET A 1 87 ? -9.098 0.547 -7.462 1.00 58.00 87 MET A O 1
ATOM 682 N N . SER A 1 88 ? -11.214 1.070 -7.999 1.00 57.69 88 SER A N 1
ATOM 683 C CA . SER A 1 88 ? -11.316 2.284 -7.170 1.00 57.69 88 SER A CA 1
ATOM 684 C C . SER A 1 88 ? -11.479 2.009 -5.668 1.00 57.69 88 SER A C 1
ATOM 686 O O . SER A 1 88 ? -11.585 2.952 -4.890 1.00 57.69 88 SER A O 1
ATOM 688 N N . ASN A 1 89 ? -11.524 0.738 -5.250 1.00 60.12 89 ASN A N 1
ATOM 689 C CA . ASN A 1 89 ? -11.889 0.338 -3.892 1.00 60.12 89 ASN A CA 1
ATOM 690 C C . ASN A 1 89 ? -10.706 -0.329 -3.173 1.00 60.12 89 ASN A C 1
ATOM 692 O O . ASN A 1 89 ? -10.057 -1.228 -3.712 1.00 60.12 89 ASN A O 1
ATOM 696 N N . MET A 1 90 ? -10.451 0.106 -1.939 1.00 68.56 90 MET A N 1
ATOM 697 C CA . MET A 1 90 ? -9.391 -0.383 -1.050 1.00 68.56 90 MET A CA 1
ATOM 698 C C . MET A 1 90 ? -10.021 -0.890 0.255 1.00 68.56 90 MET A C 1
ATOM 700 O O . MET A 1 90 ? -11.015 -0.317 0.696 1.00 68.56 90 MET A O 1
ATOM 704 N N . ILE A 1 91 ? -9.457 -1.928 0.884 1.00 76.75 91 ILE A N 1
ATOM 705 C CA . ILE A 1 91 ? -9.915 -2.412 2.200 1.00 76.75 91 ILE A CA 1
ATOM 706 C C . ILE A 1 91 ? -8.737 -2.640 3.153 1.00 76.75 91 ILE A C 1
ATOM 708 O O . ILE A 1 91 ? -7.695 -3.184 2.770 1.00 76.75 91 ILE A O 1
ATOM 712 N N . ALA A 1 92 ? -8.891 -2.214 4.407 1.00 75.88 92 ALA A N 1
ATOM 713 C CA . ALA A 1 92 ? -7.937 -2.511 5.474 1.00 75.88 92 ALA A CA 1
ATOM 714 C C . ALA A 1 92 ? -8.189 -3.899 6.076 1.00 75.88 92 ALA A C 1
ATOM 716 O O . ALA A 1 92 ? -9.333 -4.256 6.364 1.00 75.88 92 ALA A O 1
ATOM 717 N N . VAL A 1 93 ? -7.115 -4.649 6.329 1.00 75.81 93 VAL A N 1
ATOM 718 C CA . VAL A 1 93 ? -7.132 -5.981 6.952 1.00 75.81 93 VAL A CA 1
ATOM 719 C C . VAL A 1 93 ? -6.125 -6.076 8.102 1.00 75.81 93 VAL A C 1
ATOM 721 O O . VAL A 1 93 ? -5.087 -5.410 8.108 1.00 75.81 93 VAL A O 1
ATOM 724 N N . SER A 1 94 ? -6.447 -6.905 9.099 1.00 70.31 94 SER A N 1
ATOM 725 C CA . SER A 1 94 ? -5.573 -7.156 10.251 1.00 70.31 94 SER A CA 1
ATOM 726 C C . SER A 1 94 ? -4.349 -7.995 9.860 1.00 70.31 94 SER A C 1
ATOM 728 O O . SER A 1 94 ? -4.453 -8.911 9.046 1.00 70.31 94 SER A O 1
ATOM 730 N N . LEU A 1 95 ? -3.195 -7.685 10.460 1.00 58.41 95 LEU A N 1
ATOM 731 C CA . LEU A 1 95 ? -1.938 -8.436 10.317 1.00 58.41 95 LEU A CA 1
ATOM 732 C C . LEU A 1 95 ? -1.717 -9.474 11.435 1.00 58.41 95 LEU A C 1
ATOM 734 O O . LEU A 1 95 ? -0.712 -10.179 11.407 1.00 58.41 95 LEU A O 1
ATOM 738 N N . GLY A 1 96 ? -2.627 -9.555 12.409 1.00 60.59 96 GLY A N 1
ATOM 739 C CA . GLY A 1 96 ? -2.420 -10.233 13.693 1.00 60.59 96 GLY A CA 1
ATOM 740 C C . GLY A 1 96 ? -2.651 -9.263 14.854 1.00 60.59 96 GLY A C 1
ATOM 741 O O . GLY A 1 96 ? -2.571 -8.049 14.675 1.00 60.59 96 GLY A O 1
ATOM 742 N N . ASP A 1 97 ? -2.981 -9.786 16.033 1.00 57.25 97 ASP A N 1
ATOM 743 C CA . ASP A 1 97 ? -3.358 -8.994 17.218 1.00 57.25 97 ASP A CA 1
ATOM 744 C C . ASP A 1 97 ? -2.174 -8.311 17.929 1.00 57.25 97 ASP A C 1
ATOM 746 O O . ASP A 1 97 ? -2.367 -7.600 18.912 1.00 57.25 97 ASP A O 1
ATOM 750 N N . GLY A 1 98 ? -0.950 -8.497 17.425 1.00 52.34 98 GLY A N 1
ATOM 751 C CA . GLY A 1 98 ? 0.257 -7.926 18.015 1.00 52.34 98 GLY A CA 1
ATOM 752 C C . GLY A 1 98 ? 0.596 -8.491 19.396 1.00 52.34 98 GLY A C 1
ATOM 753 O O . GLY A 1 98 ? 1.475 -7.935 20.054 1.00 52.34 98 GLY A O 1
ATOM 754 N N . THR A 1 99 ? -0.048 -9.578 19.844 1.00 56.38 99 THR A N 1
ATOM 755 C CA . THR A 1 99 ? 0.360 -10.252 21.078 1.00 56.38 99 THR A CA 1
ATOM 756 C C . THR A 1 99 ? 1.672 -10.991 20.821 1.00 56.38 99 THR A C 1
ATOM 758 O O . THR A 1 99 ? 1.736 -12.045 20.193 1.00 56.38 99 THR A O 1
ATOM 761 N N . GLN A 1 100 ? 2.776 -10.393 21.265 1.00 52.44 100 GLN A N 1
ATOM 762 C CA . GLN A 1 100 ? 4.015 -11.131 21.455 1.00 52.44 100 GLN A CA 1
ATOM 763 C C . GLN A 1 100 ? 3.756 -12.064 22.649 1.00 52.44 100 GLN A C 1
ATOM 765 O O . GLN A 1 100 ? 3.435 -11.550 23.722 1.00 52.44 100 GLN A O 1
ATOM 770 N N . PRO A 1 101 ? 3.804 -13.402 22.503 1.00 50.59 101 PRO A N 1
ATOM 771 C CA . PRO A 1 101 ? 3.670 -14.274 23.659 1.00 50.59 101 PRO A CA 1
ATOM 772 C C . PRO A 1 101 ? 4.823 -13.947 24.608 1.00 50.59 101 PRO A C 1
ATOM 774 O O . PRO A 1 101 ? 5.992 -14.066 24.239 1.00 50.59 101 PRO A O 1
ATOM 777 N N . GLU A 1 102 ? 4.505 -13.472 25.809 1.00 48.50 102 GLU A N 1
ATOM 778 C CA . GLU A 1 102 ? 5.511 -13.306 26.847 1.00 48.50 102 GLU A CA 1
ATOM 779 C C . GLU A 1 102 ? 6.065 -14.691 27.211 1.00 48.50 102 GLU A C 1
ATOM 781 O O . GLU A 1 102 ? 5.369 -15.509 27.809 1.00 48.50 102 GLU A O 1
ATOM 786 N N . GLY A 1 103 ? 7.319 -14.953 26.834 1.00 51.78 103 GLY A N 1
ATOM 787 C CA . GLY A 1 103 ? 8.128 -16.029 27.410 1.00 51.78 103 GLY A CA 1
ATOM 788 C C . GLY A 1 103 ? 8.266 -17.318 26.596 1.00 51.78 103 GLY A C 1
ATOM 789 O O . GLY A 1 103 ? 7.805 -18.369 27.039 1.00 51.78 103 GLY A O 1
ATOM 790 N N . VAL A 1 104 ? 9.026 -17.277 25.496 1.00 39.94 104 VAL A N 1
ATOM 791 C CA . VAL A 1 104 ? 9.819 -18.438 25.041 1.00 39.94 104 VAL A CA 1
ATOM 792 C C . VAL A 1 104 ? 11.264 -18.011 24.843 1.00 39.94 104 VAL A C 1
ATOM 794 O O . VAL A 1 104 ? 11.470 -16.983 24.159 1.00 39.94 104 VAL A O 1
#